Protein AF-A0A356U7V3-F1 (afdb_monomer_lite)

Foldseek 3Di:
DDDPDDPDDPDPDPVVVVVVVVVVVVVVVLVVLLVLLLCLLQPCLPPPDNDDPPCLVVSLVSLVVSLVVLVVVCVVVVHPDQDDDPVLVVLVVQLVVLVVCCVPPPDNVVSVSVSSSSVSVSSSVRSQVSSDDDPVSVVVSVVSNVVSVVVSVVVVVCVVVVVHD

Structure (mmCIF, N/CA/C/O backbone):
data_AF-A0A356U7V3-F1
#
_entry.id   AF-A0A356U7V3-F1
#
loop_
_atom_site.group_PDB
_atom_site.id
_atom_site.type_symbol
_atom_site.label_atom_id
_atom_site.label_alt_id
_atom_site.label_comp_id
_atom_site.label_asym_id
_atom_site.label_entity_id
_atom_site.label_seq_id
_atom_site.pdbx_PDB_ins_code
_atom_site.Cartn_x
_atom_site.Cartn_y
_atom_site.Cartn_z
_atom_site.occupancy
_atom_site.B_iso_or_equiv
_atom_site.auth_seq_id
_atom_site.auth_comp_id
_atom_site.auth_asym_id
_atom_site.auth_atom_id
_atom_site.pdbx_PDB_model_num
ATOM 1 N N . MET A 1 1 ? -30.725 -7.216 67.796 1.00 40.28 1 MET A N 1
ATOM 2 C CA . MET A 1 1 ? -29.852 -8.249 67.195 1.00 40.28 1 MET A CA 1
ATOM 3 C C . MET A 1 1 ? -29.528 -7.882 65.747 1.00 40.28 1 MET A C 1
ATOM 5 O O . MET A 1 1 ? -30.436 -7.739 64.947 1.00 40.28 1 MET A O 1
ATOM 9 N N . ALA A 1 2 ? -28.232 -7.662 65.493 1.00 42.78 2 ALA A N 1
ATOM 10 C CA . ALA A 1 2 ? -27.456 -7.691 64.242 1.00 42.78 2 ALA A CA 1
ATOM 11 C C . ALA A 1 2 ? -28.032 -7.152 62.906 1.00 42.78 2 ALA A C 1
ATOM 13 O O . ALA A 1 2 ? -28.782 -7.812 62.193 1.00 42.78 2 ALA A O 1
ATOM 14 N N . GLN A 1 3 ? -27.489 -6.000 62.488 1.00 44.88 3 GLN A N 1
ATOM 15 C CA . GLN A 1 3 ? -27.487 -5.490 61.115 1.00 44.88 3 GLN A CA 1
ATOM 16 C C . GLN A 1 3 ? -26.617 -6.382 60.206 1.00 44.88 3 GLN A C 1
ATOM 18 O O . GLN A 1 3 ? -25.402 -6.478 60.386 1.00 44.88 3 GLN A O 1
ATOM 23 N N . LYS A 1 4 ? -27.214 -7.003 59.185 1.00 43.94 4 LYS A N 1
ATOM 24 C CA . LYS A 1 4 ? -26.500 -7.767 58.149 1.00 43.94 4 LYS A CA 1
ATOM 25 C C . LYS A 1 4 ? -25.929 -6.800 57.100 1.00 43.94 4 LYS A C 1
ATOM 27 O O . LYS A 1 4 ? -26.595 -6.462 56.123 1.00 43.94 4 LYS A O 1
ATOM 32 N N . LYS A 1 5 ? -24.699 -6.315 57.316 1.00 45.28 5 LYS A N 1
ATOM 33 C CA . LYS A 1 5 ? -23.959 -5.491 56.341 1.00 45.28 5 LYS A CA 1
ATOM 34 C C . LYS A 1 5 ? -23.703 -6.290 55.056 1.00 45.28 5 LYS A C 1
ATOM 36 O O . LYS A 1 5 ? -23.058 -7.335 55.071 1.00 45.28 5 LYS A O 1
ATOM 41 N N . LYS A 1 6 ? -24.217 -5.771 53.938 1.00 42.03 6 LYS A N 1
ATOM 42 C CA . LYS A 1 6 ? -23.947 -6.231 52.571 1.00 42.03 6 LYS A CA 1
ATOM 43 C C . LYS A 1 6 ? -22.457 -6.045 52.257 1.00 42.03 6 LYS A C 1
ATOM 45 O O . LYS A 1 6 ? -21.994 -4.918 52.102 1.00 42.03 6 LYS A O 1
ATOM 50 N N . ASN A 1 7 ? -21.721 -7.146 52.132 1.00 40.94 7 ASN A N 1
ATOM 51 C CA . ASN A 1 7 ? -20.367 -7.160 51.582 1.00 40.94 7 ASN A CA 1
ATOM 52 C C . ASN A 1 7 ? -20.430 -6.944 50.063 1.00 40.94 7 ASN A C 1
ATOM 54 O O . ASN A 1 7 ? -20.501 -7.893 49.284 1.00 40.94 7 ASN A O 1
ATOM 58 N N . VAL A 1 8 ? -20.427 -5.680 49.640 1.00 46.72 8 VAL A N 1
ATOM 59 C CA . VAL A 1 8 ? -20.248 -5.299 48.236 1.00 46.72 8 VAL A CA 1
ATOM 60 C C . VAL A 1 8 ? -18.752 -5.349 47.908 1.00 46.72 8 VAL A C 1
ATOM 62 O O . VAL A 1 8 ? -17.952 -4.582 48.434 1.00 46.72 8 VAL A O 1
ATOM 65 N N . HIS A 1 9 ? -18.397 -6.318 47.063 1.00 45.66 9 HIS A N 1
ATOM 66 C CA . HIS A 1 9 ? -17.194 -6.436 46.232 1.00 45.66 9 HIS A CA 1
ATOM 67 C C . HIS A 1 9 ? -16.147 -5.297 46.293 1.00 45.66 9 HIS A C 1
ATOM 69 O O . HIS A 1 9 ? -16.256 -4.292 45.593 1.00 45.66 9 HIS A O 1
ATOM 75 N N . LYS A 1 10 ? -15.027 -5.548 46.989 1.00 47.44 10 LYS A N 1
ATOM 76 C CA . LYS A 1 10 ? -13.731 -4.850 46.837 1.00 47.44 10 LYS A CA 1
ATOM 77 C C . LYS A 1 10 ? -12.734 -5.676 45.993 1.00 47.44 10 LYS A C 1
ATOM 79 O O . LYS A 1 10 ? -11.635 -5.989 46.432 1.00 47.44 10 LYS A O 1
ATOM 84 N N . LYS A 1 11 ? -13.102 -6.052 44.766 1.00 51.16 11 LYS A N 1
ATOM 85 C CA . LYS A 1 11 ? -12.167 -6.604 43.758 1.00 51.16 11 LYS A CA 1
ATOM 86 C C . LYS A 1 11 ? -12.375 -5.857 42.440 1.00 51.16 11 LYS A C 1
ATOM 88 O O . LYS A 1 11 ? -13.182 -6.296 41.633 1.00 51.16 11 LYS A O 1
ATOM 93 N N . LYS A 1 12 ? -11.743 -4.690 42.246 1.00 53.09 12 LYS A N 1
ATOM 94 C CA . LYS A 1 12 ? -11.890 -3.909 40.996 1.00 53.09 12 LYS A CA 1
ATOM 95 C C . LYS A 1 12 ? -10.783 -2.907 40.575 1.00 53.09 12 LYS A C 1
ATOM 97 O O . LYS A 1 12 ? -11.043 -2.198 39.612 1.00 53.09 12 LYS A O 1
ATOM 102 N N . PRO A 1 13 ? -9.571 -2.817 41.172 1.00 55.84 13 PRO A N 1
ATOM 103 C CA . PRO A 1 13 ? -8.525 -1.959 40.594 1.00 55.84 13 PRO A CA 1
ATOM 104 C C . PRO A 1 13 ? -7.690 -2.663 39.505 1.00 55.84 13 PRO A C 1
ATOM 106 O O . PRO A 1 13 ? -7.498 -2.098 38.437 1.00 55.84 13 PRO A O 1
ATOM 109 N N . ALA A 1 14 ? -7.252 -3.912 39.711 1.00 56.56 14 ALA A N 1
ATOM 110 C CA . ALA A 1 14 ? -6.339 -4.594 38.777 1.00 56.56 14 ALA A CA 1
ATOM 111 C C . ALA A 1 14 ? -6.978 -4.933 37.413 1.00 56.56 14 ALA A C 1
ATOM 113 O O . ALA A 1 14 ? -6.367 -4.700 36.376 1.00 56.56 14 ALA A O 1
ATOM 114 N N . VAL A 1 15 ? -8.234 -5.398 37.407 1.00 60.22 15 VAL A N 1
ATOM 115 C CA . VAL A 1 15 ? -8.972 -5.730 36.169 1.00 60.22 15 VAL A CA 1
ATOM 116 C C . VAL A 1 15 ? -9.224 -4.479 35.322 1.00 60.22 15 VAL A C 1
ATOM 118 O O . VAL A 1 15 ? -9.028 -4.503 34.113 1.00 60.22 15 VAL A O 1
ATOM 121 N N . ALA A 1 16 ? -9.573 -3.358 35.962 1.00 61.22 16 ALA A N 1
ATOM 122 C CA . ALA A 1 16 ? -9.772 -2.093 35.266 1.00 61.22 16 ALA A CA 1
ATOM 123 C C . ALA A 1 16 ? -8.462 -1.586 34.639 1.00 61.22 16 ALA A C 1
ATOM 125 O O . ALA A 1 16 ? -8.459 -1.191 33.483 1.00 61.22 16 ALA A O 1
ATOM 126 N N . ILE A 1 17 ? -7.333 -1.652 35.355 1.00 64.38 17 ILE A N 1
ATOM 127 C CA . ILE A 1 17 ? -6.026 -1.204 34.840 1.00 64.38 17 ILE A CA 1
ATOM 128 C C . ILE A 1 17 ? -5.571 -2.054 33.641 1.00 64.38 17 ILE A C 1
ATOM 130 O O . ILE A 1 17 ? -5.059 -1.506 32.661 1.00 64.38 17 ILE A O 1
ATOM 134 N N . GLU A 1 18 ? -5.780 -3.373 33.678 1.00 63.81 18 GLU A N 1
ATOM 135 C CA . GLU A 1 18 ? -5.442 -4.258 32.558 1.00 63.81 18 GLU A CA 1
ATOM 136 C C . GLU A 1 18 ? -6.326 -4.021 31.329 1.00 63.81 18 GLU A C 1
ATOM 138 O O . GLU A 1 18 ? -5.816 -3.992 30.205 1.00 63.81 18 GLU A O 1
ATOM 143 N N . GLU A 1 19 ? -7.623 -3.772 31.517 1.00 63.66 19 GLU A N 1
ATOM 144 C CA . GLU A 1 19 ? -8.540 -3.421 30.429 1.00 63.66 19 GLU A CA 1
ATOM 145 C C . GLU A 1 19 ? -8.179 -2.070 29.793 1.00 63.66 19 GLU A C 1
ATOM 147 O O . GLU A 1 19 ? -8.106 -1.966 28.563 1.00 63.66 19 GLU A O 1
ATOM 152 N N . THR A 1 20 ? -7.848 -1.048 30.591 1.00 66.62 20 THR A N 1
ATOM 153 C CA . THR A 1 20 ? -7.412 0.264 30.075 1.00 66.62 20 THR A CA 1
ATOM 154 C C . THR A 1 20 ? -6.056 0.179 29.368 1.00 66.62 20 THR A C 1
ATOM 156 O O . THR A 1 20 ? -5.842 0.811 28.333 1.00 66.62 20 THR A O 1
ATOM 159 N N . LYS A 1 21 ? -5.117 -0.633 29.873 1.00 65.62 21 LYS A N 1
ATOM 160 C CA . LY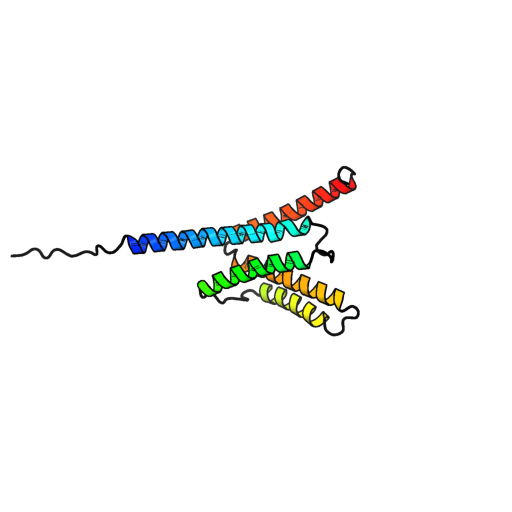S A 1 21 ? -3.817 -0.852 29.218 1.00 65.62 21 LYS A CA 1
ATOM 161 C C . LYS A 1 21 ? -3.985 -1.596 27.890 1.00 65.62 21 LYS A C 1
ATOM 163 O O . LYS A 1 21 ? -3.426 -1.181 26.877 1.00 65.62 21 LYS A O 1
ATOM 168 N N . LYS A 1 22 ? -4.799 -2.656 27.864 1.00 65.50 22 LYS A N 1
ATOM 169 C CA . LYS A 1 22 ? -5.077 -3.463 26.664 1.00 65.50 22 LYS A CA 1
ATOM 170 C C . LYS A 1 22 ? -5.806 -2.654 25.589 1.00 65.50 22 LYS A C 1
ATOM 172 O O . LYS A 1 22 ? -5.475 -2.765 24.411 1.00 65.50 22 LYS A O 1
ATOM 177 N N . THR A 1 23 ? -6.757 -1.806 25.978 1.00 72.81 23 THR A N 1
ATOM 178 C CA . THR A 1 23 ? -7.464 -0.908 25.049 1.00 72.81 23 THR A CA 1
ATOM 179 C C . THR A 1 23 ? -6.553 0.178 24.482 1.00 72.81 23 THR A C 1
ATOM 181 O O . THR A 1 23 ? -6.605 0.423 23.278 1.00 72.81 23 THR A O 1
ATOM 184 N N . ASN A 1 24 ? -5.669 0.773 25.289 1.00 71.88 24 ASN A N 1
ATOM 185 C CA . ASN A 1 24 ? -4.684 1.735 24.790 1.00 71.88 24 ASN A CA 1
ATOM 186 C C . ASN A 1 24 ? -3.689 1.096 23.816 1.00 71.88 24 ASN A C 1
ATOM 188 O O . ASN A 1 24 ? -3.504 1.623 22.725 1.00 71.88 24 ASN A O 1
ATOM 192 N N . ILE A 1 25 ? -3.106 -0.062 24.149 1.00 70.19 25 ILE A N 1
ATOM 193 C CA . ILE A 1 25 ? -2.180 -0.773 23.246 1.00 70.19 25 ILE A CA 1
ATOM 194 C C . ILE A 1 25 ? -2.855 -1.068 21.904 1.00 70.19 25 ILE A C 1
ATOM 196 O O . ILE A 1 25 ? -2.263 -0.845 20.853 1.00 70.19 25 ILE A O 1
ATOM 200 N N . ASN A 1 26 ? -4.111 -1.518 21.930 1.00 77.56 26 ASN A N 1
ATOM 201 C CA . ASN A 1 26 ? -4.874 -1.778 20.715 1.00 77.56 26 ASN A CA 1
ATOM 202 C C . ASN A 1 26 ? -5.065 -0.510 19.866 1.00 77.56 26 ASN A C 1
ATOM 204 O O . ASN A 1 26 ? -4.945 -0.595 18.651 1.00 77.56 26 ASN A O 1
ATOM 208 N N . LYS A 1 27 ? -5.322 0.652 20.483 1.00 81.06 27 LYS A N 1
ATOM 209 C CA . LYS A 1 27 ? -5.452 1.933 19.765 1.00 81.06 27 LYS A CA 1
ATOM 210 C C . LYS A 1 27 ? -4.134 2.378 19.130 1.00 81.06 27 LYS A C 1
ATOM 212 O O . LYS A 1 27 ? -4.126 2.730 17.955 1.00 81.06 27 LYS A O 1
ATOM 217 N N . TRP A 1 28 ? -3.032 2.331 19.880 1.00 79.75 28 TRP A N 1
ATOM 218 C CA . TRP A 1 28 ? -1.704 2.692 19.370 1.00 79.75 28 TRP A CA 1
ATOM 219 C C . TRP A 1 28 ? -1.258 1.770 18.235 1.00 79.75 28 TRP A C 1
ATOM 221 O O . TRP A 1 28 ? -0.698 2.242 17.251 1.00 79.75 28 TRP A O 1
ATOM 231 N N . LEU A 1 29 ? -1.563 0.474 18.334 1.00 81.50 29 LEU A N 1
ATOM 232 C CA . LEU A 1 29 ? -1.278 -0.501 17.287 1.00 81.50 29 LEU A CA 1
ATOM 233 C C . LEU A 1 29 ? -2.068 -0.212 16.005 1.00 81.50 29 LEU A C 1
ATOM 235 O O . LEU A 1 29 ? -1.487 -0.183 14.925 1.00 81.50 29 LEU A O 1
ATOM 239 N N . THR A 1 30 ? -3.372 0.055 16.124 1.00 81.44 30 THR A N 1
ATOM 240 C CA . THR A 1 30 ? -4.215 0.426 14.978 1.00 81.44 30 THR A CA 1
ATOM 241 C C . THR A 1 30 ? -3.742 1.730 14.332 1.00 81.44 30 THR A C 1
ATOM 243 O O . THR A 1 30 ? -3.679 1.813 13.109 1.00 81.44 30 THR A O 1
ATOM 246 N N . LEU A 1 31 ? -3.343 2.726 15.131 1.00 85.25 31 LEU A N 1
ATOM 247 C CA . LEU A 1 31 ? -2.782 3.976 14.615 1.00 85.25 31 LEU A CA 1
ATOM 248 C C . LEU A 1 31 ? -1.445 3.751 13.893 1.00 85.25 31 LEU A C 1
ATOM 250 O O . LEU A 1 31 ? -1.247 4.280 12.803 1.00 85.25 31 LEU A O 1
ATOM 254 N N . ALA A 1 32 ? -0.546 2.947 14.464 1.00 86.69 32 ALA A N 1
ATOM 255 C CA . ALA A 1 32 ? 0.737 2.622 13.845 1.00 86.69 32 ALA A CA 1
ATOM 256 C C . ALA A 1 32 ? 0.555 1.892 12.504 1.00 86.69 32 ALA A C 1
ATOM 258 O O . ALA A 1 32 ? 1.211 2.240 11.527 1.00 86.69 32 ALA A O 1
ATOM 259 N N . LEU A 1 33 ? -0.376 0.934 12.437 1.00 87.62 33 LEU A N 1
ATOM 260 C CA . LEU A 1 33 ? -0.748 0.239 11.201 1.00 87.62 33 LEU A CA 1
ATOM 261 C C . LEU A 1 33 ? -1.326 1.191 10.151 1.00 87.62 33 LEU A C 1
ATOM 263 O O . LEU A 1 33 ? -0.971 1.098 8.979 1.00 87.62 33 LEU A O 1
ATOM 267 N N . PHE A 1 34 ? -2.179 2.129 10.568 1.00 88.88 34 PHE A N 1
ATOM 268 C CA . PHE A 1 34 ? -2.735 3.143 9.677 1.00 88.88 34 PHE A CA 1
ATOM 269 C C . PHE A 1 34 ? -1.645 4.051 9.096 1.00 88.88 34 PHE A C 1
ATOM 271 O O . PHE A 1 34 ? -1.620 4.285 7.891 1.00 88.88 34 PHE A O 1
ATOM 278 N N . ILE A 1 35 ? -0.713 4.525 9.929 1.00 89.25 35 ILE A N 1
ATOM 279 C CA . ILE A 1 35 ? 0.416 5.351 9.477 1.00 89.25 35 ILE A CA 1
ATOM 280 C C . ILE A 1 35 ? 1.323 4.552 8.538 1.00 89.25 35 ILE A C 1
ATOM 282 O O . ILE A 1 35 ? 1.694 5.057 7.483 1.00 89.25 35 ILE A O 1
ATOM 286 N N . ALA A 1 36 ? 1.646 3.301 8.879 1.00 88.44 36 ALA A N 1
ATOM 287 C CA . ALA A 1 36 ? 2.451 2.432 8.024 1.00 88.44 36 ALA A CA 1
ATOM 288 C C . ALA A 1 36 ? 1.804 2.245 6.644 1.00 88.44 36 ALA A C 1
ATOM 290 O O . ALA A 1 36 ? 2.485 2.334 5.626 1.00 88.44 36 ALA A O 1
ATOM 291 N N . LEU A 1 37 ? 0.483 2.058 6.603 1.00 87.94 37 LEU A N 1
ATOM 292 C CA . LEU A 1 37 ? -0.275 1.935 5.363 1.00 87.94 37 LEU A CA 1
ATOM 293 C C . LEU A 1 37 ? -0.321 3.247 4.572 1.00 87.94 37 LEU A C 1
ATOM 295 O O . LEU A 1 37 ? -0.146 3.231 3.358 1.00 87.94 37 LEU A O 1
ATOM 299 N N . ALA A 1 38 ? -0.496 4.385 5.248 1.00 88.31 38 ALA A N 1
ATOM 300 C CA . ALA A 1 38 ? -0.446 5.699 4.616 1.00 88.31 38 ALA A CA 1
ATOM 301 C C . ALA A 1 38 ? 0.926 5.958 3.976 1.00 88.31 38 ALA A C 1
ATOM 303 O O . ALA A 1 38 ? 0.988 6.392 2.831 1.00 88.31 38 ALA A O 1
ATOM 304 N N . VAL A 1 39 ? 2.021 5.620 4.664 1.00 87.56 39 VAL A N 1
ATOM 305 C CA . VAL A 1 39 ? 3.381 5.692 4.106 1.00 87.56 39 VAL A CA 1
ATOM 306 C C . VAL A 1 39 ? 3.533 4.740 2.921 1.00 87.56 39 VAL A C 1
ATOM 308 O O . VAL A 1 39 ? 4.066 5.141 1.889 1.00 87.56 39 VAL A O 1
ATOM 311 N N . LEU A 1 40 ? 3.023 3.510 3.030 1.00 85.44 40 LEU A N 1
ATOM 312 C CA . LEU A 1 40 ? 3.094 2.510 1.964 1.00 85.44 40 LEU A CA 1
ATOM 313 C C . LEU A 1 40 ? 2.309 2.915 0.710 1.00 85.44 40 LEU A C 1
ATOM 315 O O . LEU A 1 40 ? 2.673 2.497 -0.377 1.00 85.44 40 LEU A O 1
ATOM 319 N N . ILE A 1 41 ? 1.259 3.727 0.843 1.00 86.81 41 ILE A N 1
ATOM 320 C CA . ILE A 1 41 ? 0.490 4.274 -0.286 1.00 86.81 41 ILE A CA 1
ATOM 321 C C . ILE A 1 41 ? 1.134 5.558 -0.819 1.00 86.81 41 ILE A C 1
ATOM 323 O O . ILE A 1 41 ? 1.166 5.784 -2.026 1.00 86.81 41 ILE A O 1
ATOM 327 N N . PHE A 1 42 ? 1.661 6.398 0.072 1.00 87.12 42 PHE A N 1
ATOM 328 C CA . PHE A 1 42 ? 2.207 7.702 -0.284 1.00 87.12 42 PHE A CA 1
ATOM 329 C C . PHE A 1 42 ? 3.573 7.615 -0.957 1.00 87.12 42 PHE A C 1
ATOM 331 O O . PHE A 1 42 ? 3.830 8.375 -1.882 1.00 87.12 42 PHE A O 1
ATOM 338 N N . TYR A 1 43 ? 4.446 6.722 -0.485 1.00 81.44 43 TYR A N 1
ATOM 339 C CA . TYR A 1 43 ? 5.842 6.623 -0.907 1.00 81.44 43 TYR A CA 1
ATOM 340 C C . TYR A 1 43 ? 6.042 6.076 -2.335 1.00 81.44 43 TYR A C 1
ATOM 342 O O . TYR A 1 43 ? 6.804 6.702 -3.074 1.00 81.44 43 TYR A O 1
ATOM 350 N N . PRO A 1 44 ? 5.377 4.984 -2.780 1.00 79.62 44 PRO A N 1
ATOM 351 C CA . PRO A 1 44 ? 5.678 4.346 -4.068 1.00 79.62 44 PRO A CA 1
ATOM 352 C C . PRO A 1 44 ? 5.628 5.273 -5.292 1.00 79.62 44 PRO A C 1
ATOM 354 O O . PRO A 1 44 ? 6.498 5.139 -6.155 1.00 79.62 44 PRO A O 1
ATOM 357 N N . PRO A 1 45 ? 4.689 6.235 -5.393 1.00 81.50 45 PRO A N 1
ATOM 358 C CA . PRO A 1 45 ? 4.646 7.156 -6.527 1.00 81.50 45 PRO A CA 1
ATOM 359 C C . PRO A 1 45 ? 5.902 8.034 -6.698 1.00 81.50 45 PRO A C 1
ATOM 361 O O . PRO A 1 45 ? 6.233 8.397 -7.826 1.00 81.50 45 PRO A O 1
ATOM 364 N N . TYR A 1 46 ? 6.644 8.338 -5.625 1.00 77.12 46 TYR A N 1
ATOM 365 C CA . TYR A 1 46 ? 7.794 9.257 -5.668 1.00 77.12 46 TYR A CA 1
ATOM 366 C C . TYR A 1 46 ? 9.110 8.610 -6.110 1.00 77.12 46 TYR A C 1
ATOM 368 O O . TYR A 1 46 ? 10.014 9.294 -6.583 1.00 77.12 46 TYR A O 1
ATOM 376 N N . VAL A 1 47 ? 9.254 7.294 -5.980 1.00 70.38 47 VAL A N 1
ATOM 377 C CA . VAL A 1 47 ? 10.565 6.623 -6.077 1.00 70.38 47 VAL A CA 1
ATOM 378 C C . VAL A 1 47 ? 10.878 6.141 -7.496 1.00 70.38 47 VAL A C 1
ATOM 380 O O . VAL A 1 47 ? 11.609 5.175 -7.694 1.00 70.38 47 VAL A O 1
ATOM 383 N N . ARG A 1 48 ? 10.361 6.866 -8.493 1.00 61.84 48 ARG A N 1
ATOM 384 C CA . ARG A 1 48 ? 10.364 6.535 -9.927 1.00 61.84 48 ARG A CA 1
ATOM 385 C C . ARG A 1 48 ? 9.351 5.444 -10.285 1.00 61.84 48 ARG A C 1
ATOM 387 O O . ARG A 1 48 ? 9.638 4.252 -10.315 1.00 61.84 48 ARG A O 1
ATOM 394 N N . GLY A 1 49 ? 8.161 5.922 -10.647 1.00 54.78 49 GLY A N 1
ATOM 395 C CA . GLY A 1 49 ? 7.373 5.370 -11.746 1.00 54.78 49 GLY A CA 1
ATOM 396 C C . GLY A 1 49 ? 6.838 3.965 -11.547 1.00 54.78 49 GLY A C 1
ATOM 397 O O . GLY A 1 49 ? 6.881 3.190 -12.490 1.00 54.78 49 GLY A O 1
ATOM 398 N N . LEU A 1 50 ? 6.333 3.652 -10.355 1.00 48.81 50 LEU A N 1
ATOM 399 C CA . LEU A 1 50 ? 5.485 2.502 -10.047 1.00 48.81 50 LEU A CA 1
ATOM 400 C C . LEU A 1 50 ? 6.121 1.109 -10.288 1.00 48.81 50 LEU A C 1
ATOM 402 O O . LEU A 1 50 ? 5.732 0.207 -9.565 1.00 48.81 50 LEU A O 1
ATOM 406 N N . PHE A 1 51 ? 7.105 0.899 -11.184 1.00 51.22 51 PHE A N 1
ATOM 407 C CA . PHE A 1 51 ? 7.496 -0.420 -11.706 1.00 51.22 51 PHE A CA 1
ATOM 408 C C . PHE A 1 51 ? 8.837 -0.515 -12.462 1.00 51.22 51 PHE A C 1
ATOM 410 O O . PHE A 1 51 ? 8.939 -1.242 -13.453 1.00 51.22 51 PHE A O 1
ATOM 417 N N . PHE A 1 52 ? 9.888 0.170 -12.023 1.00 51.69 52 PHE A N 1
ATOM 418 C CA . PHE A 1 52 ? 11.225 -0.162 -12.523 1.00 51.69 52 PHE A CA 1
ATOM 419 C C . PHE A 1 52 ? 11.823 -1.329 -11.721 1.00 51.69 52 PHE A C 1
ATOM 421 O O . PHE A 1 52 ? 11.742 -1.365 -10.491 1.00 51.69 52 PHE A O 1
ATOM 428 N N . ASN A 1 53 ? 12.384 -2.303 -12.449 1.00 57.44 53 ASN A N 1
ATOM 429 C CA . ASN A 1 53 ? 12.772 -3.641 -11.974 1.00 57.44 53 ASN A CA 1
ATOM 430 C C . ASN A 1 53 ? 13.682 -3.661 -10.738 1.00 57.44 53 ASN A C 1
ATOM 432 O O . ASN A 1 53 ? 13.655 -4.620 -9.971 1.00 57.44 53 ASN A O 1
ATOM 436 N N . GLU A 1 54 ? 14.472 -2.613 -10.534 1.00 58.62 54 GLU A N 1
ATOM 437 C CA . GLU A 1 54 ? 15.576 -2.633 -9.577 1.00 58.62 54 GLU A CA 1
ATOM 438 C C . GLU A 1 54 ? 15.112 -2.595 -8.110 1.00 58.62 54 GLU A C 1
ATOM 440 O O . GLU A 1 54 ? 15.754 -3.188 -7.251 1.00 58.62 54 GLU A O 1
ATOM 445 N N . ASN A 1 55 ? 13.946 -1.996 -7.819 1.00 64.81 55 ASN A N 1
ATOM 446 C CA . ASN A 1 55 ? 13.472 -1.802 -6.438 1.00 64.81 55 ASN A CA 1
ATOM 447 C C . ASN A 1 55 ? 12.174 -2.543 -6.086 1.00 64.81 55 ASN A C 1
ATOM 449 O O . ASN A 1 55 ? 11.715 -2.455 -4.946 1.00 64.81 55 ASN A O 1
ATOM 453 N N . ILE A 1 56 ? 11.580 -3.295 -7.023 1.00 69.19 56 ILE A N 1
ATOM 454 C CA . ILE A 1 56 ? 10.310 -4.016 -6.814 1.00 69.19 56 ILE A CA 1
ATOM 455 C C . ILE A 1 56 ? 10.360 -4.882 -5.548 1.00 69.19 56 ILE A C 1
ATOM 457 O O . ILE A 1 56 ? 9.440 -4.830 -4.731 1.00 69.19 56 ILE A O 1
ATOM 461 N N . PHE A 1 57 ? 11.446 -5.625 -5.336 1.00 75.44 57 PHE A N 1
ATOM 462 C CA . PHE A 1 57 ? 11.564 -6.547 -4.207 1.00 75.44 57 PHE A CA 1
ATOM 463 C C . PHE A 1 57 ? 11.509 -5.850 -2.845 1.00 75.44 57 PHE A C 1
ATOM 465 O O . PHE A 1 57 ? 10.885 -6.376 -1.926 1.00 75.44 57 PHE A O 1
ATOM 472 N N . ILE A 1 58 ? 12.078 -4.648 -2.716 1.00 78.31 58 ILE A N 1
ATOM 473 C CA . ILE A 1 58 ? 12.068 -3.894 -1.455 1.00 78.31 58 ILE A CA 1
ATOM 474 C C . ILE A 1 58 ? 10.628 -3.530 -1.071 1.00 78.31 58 ILE A C 1
ATOM 476 O O . ILE A 1 58 ? 10.219 -3.763 0.067 1.00 78.31 58 ILE A O 1
ATOM 480 N N . TYR A 1 59 ? 9.822 -3.052 -2.025 1.00 77.81 59 TYR A N 1
ATOM 481 C CA . TYR A 1 59 ? 8.403 -2.759 -1.779 1.00 77.81 59 TYR A CA 1
ATOM 482 C C . TYR A 1 59 ? 7.620 -3.997 -1.371 1.00 77.81 59 TYR A C 1
ATOM 484 O O . TYR A 1 59 ? 6.783 -3.930 -0.470 1.00 77.81 59 TYR A O 1
ATOM 492 N N . HIS A 1 60 ? 7.903 -5.133 -2.007 1.00 83.12 60 HIS A N 1
ATOM 493 C CA . HIS A 1 60 ? 7.234 -6.389 -1.693 1.00 83.12 60 HIS A CA 1
ATOM 494 C C . HIS A 1 60 ? 7.593 -6.869 -0.292 1.00 83.12 60 HIS A C 1
ATOM 496 O O . HIS A 1 60 ? 6.694 -7.252 0.448 1.00 83.12 60 HIS A O 1
ATOM 502 N N . ILE A 1 61 ? 8.866 -6.779 0.104 1.00 85.56 61 ILE A N 1
ATOM 503 C CA . ILE A 1 61 ? 9.316 -7.127 1.456 1.00 85.56 61 ILE A CA 1
ATOM 504 C C . ILE A 1 61 ? 8.641 -6.221 2.491 1.00 85.56 61 ILE A C 1
ATOM 506 O O . ILE A 1 61 ? 8.057 -6.727 3.445 1.00 85.56 61 ILE A O 1
ATOM 510 N N . LEU A 1 62 ? 8.653 -4.898 2.293 1.00 85.06 62 LEU A N 1
ATOM 511 C CA . LEU A 1 62 ? 8.011 -3.958 3.220 1.00 85.06 62 LEU A CA 1
ATOM 512 C C . LEU A 1 62 ? 6.501 -4.204 3.331 1.00 85.06 62 LEU A C 1
ATOM 514 O O . LEU A 1 62 ? 5.966 -4.281 4.437 1.00 85.06 62 LEU A O 1
ATOM 518 N N . THR A 1 63 ? 5.824 -4.395 2.198 1.00 86.00 63 THR A N 1
ATOM 519 C CA . THR A 1 63 ? 4.388 -4.713 2.163 1.00 86.00 63 THR A CA 1
ATOM 520 C C . THR A 1 63 ? 4.105 -6.027 2.882 1.00 86.00 63 THR A C 1
ATOM 522 O O . THR A 1 63 ? 3.201 -6.089 3.710 1.00 86.00 63 THR A O 1
ATOM 525 N N . ALA A 1 64 ? 4.898 -7.068 2.614 1.00 87.75 64 ALA A N 1
ATOM 526 C CA . ALA A 1 64 ? 4.752 -8.375 3.239 1.00 87.75 64 ALA A CA 1
ATOM 527 C C . ALA A 1 64 ? 4.966 -8.309 4.756 1.00 87.75 64 ALA A C 1
ATOM 529 O O . ALA A 1 64 ? 4.217 -8.940 5.497 1.00 87.75 64 ALA A O 1
ATOM 530 N N . LEU A 1 65 ? 5.926 -7.515 5.240 1.00 89.31 65 LEU A N 1
ATOM 531 C CA . LEU A 1 65 ? 6.151 -7.318 6.674 1.00 89.31 65 LEU A CA 1
ATOM 532 C C . LEU A 1 65 ? 4.932 -6.690 7.361 1.00 89.31 65 LEU A C 1
ATOM 534 O O . LEU A 1 6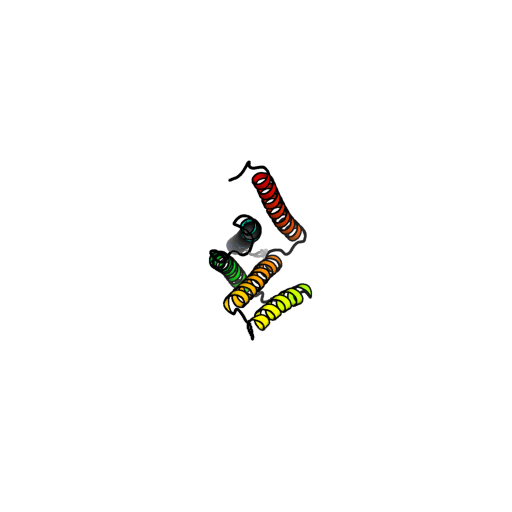5 ? 4.468 -7.211 8.378 1.00 89.31 65 LEU A O 1
ATOM 538 N N . VAL A 1 66 ? 4.377 -5.613 6.793 1.00 87.56 66 VAL A N 1
ATOM 539 C CA . VAL A 1 66 ? 3.162 -4.973 7.329 1.00 87.56 66 VAL A CA 1
ATOM 540 C C . VAL A 1 66 ? 1.976 -5.941 7.266 1.00 87.56 66 VAL A C 1
ATOM 542 O O . VAL A 1 66 ? 1.231 -6.075 8.237 1.00 87.56 66 VAL A O 1
ATOM 545 N N . PHE A 1 67 ? 1.845 -6.681 6.164 1.00 88.44 67 PHE A N 1
ATOM 546 C CA . PHE A 1 67 ? 0.790 -7.670 5.964 1.00 88.44 67 PHE A CA 1
ATOM 547 C C . PHE A 1 67 ? 0.847 -8.802 7.000 1.00 88.44 67 PHE A C 1
ATOM 549 O O . PHE A 1 67 ? -0.169 -9.121 7.619 1.00 88.44 67 PHE A O 1
ATOM 556 N N . ILE A 1 68 ? 2.031 -9.375 7.245 1.00 88.62 68 ILE A N 1
ATOM 557 C CA . ILE A 1 68 ? 2.246 -10.401 8.275 1.00 88.62 68 ILE A CA 1
ATOM 558 C C . ILE A 1 68 ? 1.882 -9.845 9.650 1.00 88.62 68 ILE A C 1
ATOM 560 O O . ILE A 1 68 ? 1.196 -10.513 10.422 1.00 88.62 68 ILE A O 1
ATOM 564 N N . PHE A 1 69 ? 2.293 -8.615 9.958 1.00 86.75 69 PHE A N 1
ATOM 565 C CA . PHE A 1 69 ? 2.011 -8.004 11.252 1.00 86.75 69 PHE A CA 1
ATOM 566 C C . PHE A 1 69 ? 0.503 -7.807 11.490 1.00 86.75 69 PHE A C 1
ATOM 568 O O . PHE A 1 69 ? 0.003 -8.119 12.575 1.00 86.75 69 PHE A O 1
ATOM 575 N N . ILE A 1 70 ? -0.242 -7.391 10.460 1.00 85.06 70 ILE A N 1
ATOM 576 C CA . ILE A 1 70 ? -1.712 -7.317 10.494 1.00 85.06 70 ILE A CA 1
ATOM 577 C C . ILE A 1 70 ? -2.316 -8.705 10.716 1.00 85.06 70 ILE A C 1
ATOM 579 O O . ILE A 1 70 ? -3.194 -8.866 11.563 1.00 85.06 70 ILE A O 1
ATOM 583 N N . TRP A 1 71 ? -1.830 -9.731 10.015 1.00 84.81 71 TRP A N 1
ATOM 584 C CA . TRP A 1 71 ? -2.303 -11.104 10.201 1.00 84.81 71 TRP A CA 1
ATOM 585 C C . TRP A 1 71 ? -2.067 -11.632 11.614 1.00 84.81 71 TRP A C 1
ATOM 587 O O . TRP A 1 71 ? -2.977 -12.215 12.205 1.00 84.81 71 TRP A O 1
ATOM 597 N N . VAL A 1 72 ? -0.885 -11.392 12.183 1.00 85.12 72 VAL A N 1
ATOM 598 C CA . VAL A 1 72 ? -0.559 -11.766 13.567 1.00 85.12 72 VAL A CA 1
ATOM 599 C C . VAL A 1 72 ? -1.519 -11.089 14.545 1.00 85.12 72 VAL A C 1
ATOM 601 O O . VAL A 1 72 ? -2.051 -11.745 15.446 1.00 85.12 72 VAL A O 1
ATOM 604 N N . GLU A 1 73 ? -1.802 -9.796 14.359 1.00 82.25 73 GLU A N 1
ATOM 605 C CA . GLU A 1 73 ? -2.789 -9.091 15.178 1.00 82.25 73 GLU A CA 1
ATOM 606 C C . GLU A 1 73 ? -4.185 -9.718 15.046 1.00 82.25 73 GLU A C 1
ATOM 608 O O . GLU A 1 73 ? -4.889 -9.925 16.041 1.00 82.25 73 GLU A O 1
ATOM 613 N N . LYS A 1 74 ? -4.578 -10.054 13.821 1.00 81.44 74 LYS A N 1
ATOM 614 C CA . LYS A 1 74 ? -5.896 -10.590 13.507 1.00 81.44 74 LYS A CA 1
ATOM 615 C C . LYS A 1 74 ? -6.127 -11.972 14.119 1.00 81.44 74 LYS A C 1
ATOM 617 O O . LYS A 1 74 ? -7.145 -12.195 14.779 1.00 81.44 74 LYS A O 1
ATOM 622 N N . ILE A 1 75 ? -5.133 -12.854 14.004 1.00 83.88 75 ILE A N 1
ATOM 623 C CA . ILE A 1 75 ? -5.115 -14.178 14.640 1.00 83.88 75 ILE A CA 1
ATOM 624 C C . ILE A 1 75 ? -5.198 -14.023 16.164 1.00 83.88 75 ILE A C 1
ATOM 626 O O . ILE A 1 75 ? -5.989 -14.711 16.812 1.00 83.88 75 ILE A O 1
ATOM 630 N N . ARG A 1 76 ? -4.475 -13.054 16.747 1.00 79.69 76 ARG A N 1
ATOM 631 C CA . ARG A 1 76 ? -4.558 -12.739 18.186 1.00 79.69 76 ARG A CA 1
ATOM 632 C C . ARG A 1 76 ? -5.961 -12.289 18.610 1.00 79.69 76 ARG A C 1
ATOM 634 O O . ARG A 1 76 ? -6.380 -12.572 19.731 1.00 79.69 76 ARG A O 1
ATOM 641 N N . ARG A 1 77 ? -6.690 -11.590 17.736 1.00 77.44 77 ARG A N 1
ATOM 642 C CA . ARG A 1 77 ? -8.078 -11.146 17.959 1.00 77.44 77 ARG A CA 1
ATOM 643 C C . ARG A 1 77 ? -9.132 -12.196 17.578 1.00 77.44 77 ARG A C 1
ATOM 645 O O . ARG A 1 77 ? -10.312 -11.928 17.784 1.00 77.44 77 ARG A O 1
ATOM 652 N N . ARG A 1 78 ? -8.721 -13.378 17.091 1.00 75.88 78 ARG A N 1
ATOM 653 C CA . ARG A 1 78 ? -9.594 -14.459 16.588 1.00 75.88 78 ARG A CA 1
ATOM 654 C C . ARG A 1 78 ? -10.551 -14.012 15.477 1.00 75.88 78 ARG A C 1
ATOM 656 O O . ARG A 1 78 ? -11.660 -14.526 15.365 1.00 75.88 78 ARG A O 1
ATOM 663 N N . ASP A 1 79 ? -10.126 -13.057 14.659 1.00 74.81 79 ASP A N 1
ATOM 664 C CA . ASP A 1 79 ? -10.866 -12.645 13.469 1.00 74.81 79 ASP A CA 1
ATOM 665 C C . ASP A 1 79 ? -10.230 -13.319 12.241 1.00 74.81 79 ASP A C 1
ATOM 667 O O . ASP A 1 79 ? -9.044 -13.159 11.975 1.00 74.81 79 ASP A O 1
ATOM 671 N N . TYR A 1 80 ? -11.003 -14.098 11.485 1.00 73.62 80 TYR A N 1
ATOM 672 C CA . TYR A 1 80 ? -10.515 -14.839 10.307 1.00 73.62 80 TYR A CA 1
ATOM 673 C C . TYR A 1 80 ? -11.142 -14.350 9.001 1.00 73.62 80 TYR A C 1
ATOM 675 O O . TYR A 1 80 ? -11.084 -15.014 7.971 1.00 73.62 80 TYR A O 1
ATOM 683 N N . SER A 1 81 ? -11.772 -13.180 9.028 1.00 73.75 81 SER A N 1
ATOM 684 C CA . SER A 1 81 ? -12.552 -12.695 7.896 1.00 73.75 81 SER A CA 1
ATOM 685 C C . SER A 1 81 ? -11.692 -12.226 6.717 1.00 73.75 81 SER A C 1
ATOM 687 O O . SER A 1 81 ? -11.156 -11.126 6.731 1.00 73.75 81 SER A O 1
ATOM 689 N N . PHE A 1 82 ? -11.526 -13.038 5.680 1.00 73.06 82 PHE A N 1
ATOM 690 C CA . PHE A 1 82 ? -10.593 -12.705 4.601 1.00 73.06 82 PHE A CA 1
ATOM 691 C C . PHE A 1 82 ? -11.227 -11.872 3.477 1.00 73.06 82 PHE A C 1
ATOM 693 O O . PHE A 1 82 ? -10.768 -10.764 3.226 1.00 73.06 82 PHE A O 1
ATOM 700 N N . LEU A 1 83 ? -12.302 -12.360 2.859 1.00 81.31 83 LEU A N 1
ATOM 701 C CA . LEU A 1 83 ? -13.020 -11.695 1.764 1.00 81.31 83 LEU A CA 1
ATOM 702 C C . LEU A 1 83 ? -14.481 -11.545 2.185 1.00 81.31 83 LEU A C 1
ATOM 704 O O . LEU A 1 83 ? -15.092 -12.518 2.630 1.00 81.31 83 LEU A O 1
ATOM 708 N N . ARG A 1 84 ? -15.032 -10.337 2.093 1.00 80.12 84 ARG A N 1
ATOM 709 C CA . ARG A 1 84 ? -16.399 -10.025 2.534 1.00 80.12 84 ARG A CA 1
ATOM 710 C C . ARG A 1 84 ? -17.232 -9.374 1.439 1.00 80.12 84 ARG A C 1
ATOM 712 O O . ARG A 1 84 ? -18.427 -9.639 1.360 1.00 80.12 84 ARG A O 1
ATOM 719 N N . THR A 1 85 ? -16.630 -8.510 0.629 1.00 86.06 85 THR A N 1
ATOM 720 C CA . THR A 1 85 ? -17.345 -7.698 -0.359 1.00 86.06 85 THR A CA 1
ATOM 721 C C . THR A 1 85 ? -17.175 -8.254 -1.776 1.00 86.06 85 THR A C 1
ATOM 723 O O . THR A 1 85 ? -16.165 -8.900 -2.060 1.00 86.06 85 THR A O 1
ATOM 726 N N . PRO A 1 86 ? -18.116 -7.988 -2.703 1.00 87.56 86 PRO A N 1
ATOM 727 C CA . PRO A 1 86 ? -17.937 -8.322 -4.119 1.00 87.56 86 PRO A CA 1
ATOM 728 C C . PRO A 1 86 ? -16.669 -7.705 -4.728 1.00 87.56 86 PRO A C 1
ATOM 730 O O . PRO A 1 86 ? -16.050 -8.308 -5.602 1.00 87.56 86 PRO A O 1
ATOM 733 N N . LEU A 1 87 ? -16.250 -6.533 -4.234 1.00 88.19 87 LEU A N 1
ATOM 734 C CA . LEU A 1 87 ? -15.007 -5.889 -4.649 1.00 88.19 87 LEU A CA 1
ATOM 735 C C . LEU A 1 87 ? -13.784 -6.728 -4.254 1.00 88.19 87 LEU A C 1
ATOM 737 O O . LEU A 1 87 ? -12.881 -6.888 -5.069 1.00 88.19 87 LEU A O 1
ATOM 741 N N . ASP A 1 88 ? -13.783 -7.341 -3.066 1.00 89.06 88 ASP A N 1
ATOM 742 C CA . ASP A 1 88 ? -12.685 -8.213 -2.625 1.00 89.06 88 ASP A CA 1
ATOM 743 C C . ASP A 1 88 ? -12.487 -9.391 -3.590 1.00 89.06 88 ASP A C 1
ATOM 745 O O . ASP A 1 88 ? -11.357 -9.735 -3.940 1.00 89.06 88 ASP A O 1
ATOM 749 N N . TRP A 1 89 ? -13.591 -9.981 -4.060 1.00 90.44 89 TRP A N 1
ATOM 750 C CA . TRP A 1 89 ? -13.568 -11.057 -5.051 1.00 90.44 89 TRP A CA 1
ATOM 751 C C . TRP A 1 89 ? -13.078 -10.579 -6.418 1.00 90.44 89 TRP A C 1
ATOM 753 O O . TRP A 1 89 ? -12.323 -11.297 -7.068 1.00 90.44 89 TRP A O 1
ATOM 763 N N . ALA A 1 90 ? -13.450 -9.368 -6.841 1.00 93.12 90 ALA A N 1
ATOM 764 C CA . ALA A 1 90 ? -12.975 -8.788 -8.095 1.00 93.12 90 ALA A CA 1
ATOM 765 C C . ALA A 1 90 ? -11.459 -8.526 -8.073 1.00 93.12 90 ALA A C 1
ATOM 767 O O . ALA A 1 90 ? -10.755 -8.891 -9.016 1.00 93.12 90 ALA A O 1
ATOM 768 N N . VAL A 1 91 ? -10.935 -7.957 -6.981 1.00 92.56 91 VAL A N 1
ATOM 769 C CA . VAL A 1 91 ? -9.488 -7.730 -6.826 1.00 92.56 91 VAL A CA 1
ATOM 770 C C . VAL A 1 91 ? -8.741 -9.066 -6.745 1.00 92.56 91 VAL A C 1
ATOM 772 O O . VAL A 1 91 ? -7.680 -9.213 -7.348 1.00 92.56 91 VAL A O 1
ATOM 775 N N . LEU A 1 92 ? -9.296 -10.079 -6.071 1.00 93.31 92 LEU A N 1
ATOM 776 C CA . LEU A 1 92 ? -8.691 -11.412 -6.048 1.00 93.31 92 LEU A CA 1
ATOM 777 C C . LEU A 1 92 ? -8.689 -12.073 -7.434 1.00 93.31 92 LEU A C 1
ATOM 779 O O . LEU A 1 92 ? -7.684 -12.664 -7.827 1.00 93.31 92 LEU A O 1
ATOM 783 N N . ALA A 1 93 ? -9.782 -11.953 -8.191 1.00 94.44 93 ALA A N 1
ATOM 784 C CA . ALA A 1 93 ? -9.867 -12.460 -9.557 1.00 94.44 93 ALA A CA 1
ATOM 785 C C . ALA A 1 93 ? -8.835 -11.789 -10.475 1.00 94.44 93 ALA A C 1
ATOM 787 O O . ALA A 1 93 ? -8.229 -12.462 -11.306 1.00 94.44 93 ALA A O 1
ATOM 788 N N . TYR A 1 94 ? -8.568 -10.495 -10.281 1.00 93.94 94 TYR A N 1
ATOM 789 C CA . TYR A 1 94 ? -7.494 -9.788 -10.978 1.00 93.94 94 TYR A CA 1
ATOM 790 C C . TYR A 1 94 ? -6.115 -10.406 -10.693 1.00 93.94 94 TYR A C 1
ATOM 792 O O . TYR A 1 94 ? -5.363 -10.688 -11.626 1.00 93.94 94 TYR A O 1
ATOM 800 N N . VAL A 1 95 ? -5.799 -10.710 -9.428 1.00 95.06 95 VAL A N 1
ATOM 801 C CA . VAL A 1 95 ? -4.552 -11.420 -9.076 1.00 95.06 95 VAL A CA 1
ATOM 802 C C . VAL A 1 95 ? -4.512 -12.816 -9.689 1.00 95.06 95 VAL A C 1
ATOM 804 O O . VAL A 1 95 ? -3.480 -13.223 -10.220 1.00 95.06 95 VAL A O 1
ATOM 807 N N . ALA A 1 96 ? -5.628 -13.545 -9.649 1.00 94.75 96 ALA A N 1
ATOM 808 C CA . ALA A 1 96 ? -5.727 -14.878 -10.232 1.00 94.75 96 ALA A CA 1
ATOM 809 C C . ALA A 1 96 ? -5.511 -14.854 -11.753 1.00 94.75 96 ALA A C 1
ATOM 811 O O . ALA A 1 96 ? -4.818 -15.719 -12.278 1.00 94.75 96 ALA A O 1
ATOM 812 N N . ALA A 1 97 ? -6.022 -13.844 -12.460 1.00 95.19 97 ALA A N 1
ATOM 813 C CA . ALA A 1 97 ? -5.775 -13.670 -13.889 1.00 95.19 97 ALA A CA 1
ATOM 814 C C . ALA A 1 97 ? -4.279 -13.473 -14.188 1.00 95.19 97 ALA A C 1
ATOM 816 O O . ALA A 1 97 ? -3.742 -14.098 -15.101 1.00 95.19 97 ALA A O 1
ATOM 817 N N . TYR A 1 98 ? -3.578 -12.676 -13.376 1.00 92.62 98 TYR A N 1
ATOM 818 C CA . TYR A 1 98 ? -2.127 -12.512 -13.498 1.00 92.62 98 TYR A CA 1
ATOM 819 C C . TYR A 1 98 ? -1.341 -13.774 -13.127 1.00 92.62 98 TYR A C 1
ATOM 821 O O . TYR A 1 98 ? -0.311 -14.051 -13.736 1.00 92.62 98 TYR A O 1
ATOM 829 N N . LEU A 1 99 ? -1.828 -14.559 -12.165 1.00 93.56 99 LEU A N 1
ATOM 830 C CA . LEU A 1 99 ? -1.253 -15.863 -11.842 1.00 93.56 99 LEU A CA 1
ATOM 831 C C . LEU A 1 99 ? -1.400 -16.831 -13.022 1.00 93.56 99 LEU A C 1
ATOM 833 O O . LEU A 1 99 ? -0.453 -17.531 -13.370 1.00 93.56 99 LEU A O 1
ATOM 837 N N . LEU A 1 100 ? -2.569 -16.842 -13.667 1.00 93.69 100 LEU A N 1
ATOM 838 C CA . LEU A 1 100 ? -2.817 -17.657 -14.854 1.00 93.69 100 LEU A CA 1
ATOM 839 C C . LEU A 1 100 ? -1.957 -17.215 -16.042 1.00 93.69 100 LEU A C 1
ATOM 841 O O . LEU A 1 100 ? -1.487 -18.060 -16.795 1.00 93.69 100 LEU A O 1
ATOM 845 N N . SER A 1 101 ? -1.676 -15.915 -16.158 1.00 90.94 101 SER A N 1
ATOM 846 C CA . SER A 1 101 ? -0.779 -15.367 -17.180 1.00 90.94 101 SER A CA 1
ATOM 847 C C . SER A 1 101 ? 0.666 -15.875 -17.075 1.00 90.94 101 SER A C 1
ATOM 849 O O . SER A 1 101 ? 1.428 -15.679 -18.020 1.00 90.94 101 SER A O 1
ATOM 851 N N . LEU A 1 102 ? 1.069 -16.508 -15.966 1.00 90.94 102 LEU A N 1
ATOM 852 C CA . LEU A 1 102 ? 2.382 -17.155 -15.865 1.00 90.94 102 LEU A CA 1
ATOM 853 C C . LEU A 1 102 ? 2.470 -18.406 -16.747 1.00 90.94 102 LEU A C 1
ATOM 855 O O . LEU A 1 102 ? 3.548 -18.743 -17.240 1.00 90.94 102 LEU A O 1
ATOM 859 N N . PHE A 1 103 ? 1.348 -19.094 -16.963 1.00 90.44 103 PHE A N 1
ATOM 860 C CA . PHE A 1 103 ? 1.299 -20.291 -17.791 1.00 90.44 103 PHE A CA 1
ATOM 861 C C . PHE A 1 103 ? 1.246 -19.884 -19.267 1.00 90.44 103 PHE A C 1
ATOM 863 O O . PHE A 1 103 ? 0.258 -19.330 -19.738 1.00 90.44 103 PHE A O 1
ATOM 870 N N . GLY A 1 104 ? 2.326 -20.154 -20.004 1.00 85.50 104 GLY A N 1
ATOM 871 C CA . GLY A 1 104 ? 2.431 -19.801 -21.426 1.00 85.50 104 GLY A CA 1
ATOM 872 C C . GLY A 1 104 ? 2.987 -18.400 -21.701 1.00 85.50 104 GLY A C 1
ATOM 873 O O . GLY A 1 104 ? 2.879 -17.913 -22.824 1.00 85.50 104 GLY A O 1
ATOM 874 N N . ALA A 1 105 ? 3.599 -17.750 -20.707 1.00 88.56 105 ALA A N 1
ATOM 875 C CA . ALA A 1 105 ? 4.263 -16.468 -20.905 1.00 88.56 105 ALA A CA 1
ATOM 876 C C . ALA A 1 105 ? 5.470 -16.588 -21.854 1.00 88.56 105 ALA A C 1
ATOM 878 O O . ALA A 1 105 ? 6.407 -17.339 -21.587 1.00 88.56 105 ALA A O 1
ATOM 879 N N . VAL A 1 106 ? 5.481 -15.776 -22.918 1.00 85.50 106 VAL A N 1
ATOM 880 C CA . VAL A 1 106 ? 6.625 -15.640 -23.844 1.00 85.50 106 VAL A CA 1
ATOM 881 C C . VAL A 1 106 ? 7.856 -15.089 -23.114 1.00 85.50 106 VAL A C 1
ATOM 883 O O . VAL A 1 106 ? 8.982 -15.523 -23.353 1.00 85.50 106 VAL A O 1
ATOM 886 N N . HIS A 1 107 ? 7.628 -14.171 -22.170 1.00 87.69 107 HIS A N 1
ATOM 887 C CA . HIS A 1 107 ? 8.645 -13.595 -21.297 1.00 87.69 107 HIS A CA 1
ATOM 888 C C . HIS A 1 107 ? 8.303 -13.902 -19.830 1.00 87.69 107 HIS A C 1
ATOM 890 O O . HIS A 1 107 ? 7.610 -13.118 -19.176 1.00 87.69 107 HIS A O 1
ATOM 896 N N . PRO A 1 108 ? 8.767 -15.041 -19.279 1.00 84.19 108 PRO A N 1
ATOM 897 C CA . PRO A 1 108 ? 8.369 -15.491 -17.943 1.00 84.19 108 PRO A CA 1
ATOM 898 C C . PRO A 1 108 ? 8.771 -14.513 -16.831 1.00 84.19 108 PRO A C 1
ATOM 900 O O . PRO A 1 108 ? 8.051 -14.380 -15.845 1.00 84.19 108 PRO A O 1
ATOM 903 N N . GLY A 1 109 ? 9.881 -13.785 -17.003 1.00 84.25 109 GLY A N 1
ATOM 904 C CA . GLY A 1 109 ? 10.301 -12.745 -16.062 1.00 84.25 109 GLY A CA 1
ATOM 905 C C . GLY A 1 109 ? 9.281 -11.611 -15.961 1.00 84.25 109 GLY A C 1
ATOM 906 O O . GLY A 1 109 ? 8.828 -11.285 -14.868 1.00 84.25 109 GLY A O 1
ATOM 907 N N . GLU A 1 110 ? 8.861 -11.046 -17.094 1.00 83.88 110 GLU A N 1
ATOM 908 C CA . GLU A 1 110 ? 7.886 -9.948 -17.122 1.00 83.88 110 GLU A CA 1
ATOM 909 C C . GLU A 1 110 ? 6.519 -10.374 -16.582 1.00 83.88 110 GLU A C 1
ATOM 911 O O . GLU A 1 110 ? 5.896 -9.633 -15.818 1.00 83.88 110 GLU A O 1
ATOM 916 N N . ALA A 1 111 ? 6.081 -11.593 -16.909 1.00 87.81 111 ALA A N 1
ATOM 917 C CA . ALA A 1 111 ? 4.845 -12.151 -16.374 1.00 87.81 111 ALA A CA 1
ATOM 918 C C . ALA A 1 111 ? 4.912 -12.310 -14.845 1.00 87.81 111 ALA A C 1
ATOM 920 O O . ALA A 1 111 ? 3.974 -11.923 -14.144 1.00 87.81 111 ALA A O 1
ATOM 921 N N . LEU A 1 112 ? 6.042 -12.792 -14.310 1.00 88.19 112 LEU A N 1
ATOM 922 C CA . LEU A 1 112 ? 6.268 -12.881 -12.867 1.00 88.19 112 LEU A CA 1
ATOM 923 C C . LEU A 1 112 ? 6.228 -11.502 -12.200 1.00 88.19 112 LEU A C 1
ATOM 925 O O . LEU A 1 112 ? 5.560 -11.343 -11.180 1.00 88.19 112 LEU A O 1
ATOM 929 N N . TYR A 1 113 ? 6.878 -10.490 -12.780 1.00 85.38 113 TYR A N 1
ATOM 930 C CA . TYR A 1 113 ? 6.814 -9.118 -12.265 1.00 85.38 113 TYR A CA 1
ATOM 931 C C . TYR A 1 113 ? 5.393 -8.545 -12.297 1.00 85.38 113 TYR A C 1
ATOM 933 O O . TYR A 1 113 ? 4.981 -7.872 -11.349 1.00 85.38 113 TYR A O 1
ATOM 941 N N . GLY A 1 114 ? 4.626 -8.832 -13.351 1.00 86.69 114 GLY A N 1
ATOM 942 C CA . GLY A 1 114 ? 3.212 -8.476 -13.443 1.00 86.69 114 GLY A CA 1
ATOM 943 C C . GLY A 1 114 ? 2.378 -9.125 -12.337 1.00 86.69 114 GLY A C 1
ATOM 944 O O . GLY A 1 114 ? 1.599 -8.443 -11.670 1.00 86.69 114 GLY A O 1
ATOM 945 N N . PHE A 1 115 ? 2.586 -10.419 -12.090 1.00 90.56 115 PHE A N 1
ATOM 946 C CA . PHE A 1 115 ? 1.922 -11.141 -11.009 1.00 90.56 115 PHE A CA 1
ATOM 947 C C . PHE A 1 115 ? 2.284 -10.595 -9.629 1.00 90.56 115 PHE A C 1
ATOM 949 O O . PHE A 1 115 ? 1.388 -10.324 -8.831 1.00 90.56 115 PHE A O 1
ATOM 956 N N . LEU A 1 116 ? 3.572 -10.374 -9.359 1.00 88.56 116 LEU A N 1
ATOM 957 C CA . LEU A 1 116 ? 4.037 -9.810 -8.092 1.00 88.56 116 LEU A CA 1
ATOM 958 C C . LEU A 1 116 ? 3.407 -8.435 -7.840 1.00 88.56 116 LEU A C 1
ATOM 960 O O . LEU A 1 116 ? 2.846 -8.199 -6.771 1.00 88.56 116 LEU A O 1
ATOM 964 N N . ARG A 1 117 ? 3.378 -7.574 -8.862 1.00 87.00 117 ARG A N 1
ATOM 965 C CA . ARG A 1 117 ? 2.655 -6.298 -8.831 1.00 87.00 117 ARG A CA 1
ATOM 966 C C . ARG A 1 117 ? 1.186 -6.487 -8.455 1.00 87.00 117 ARG A C 1
ATOM 968 O O . ARG A 1 117 ? 0.721 -5.847 -7.516 1.00 87.00 117 A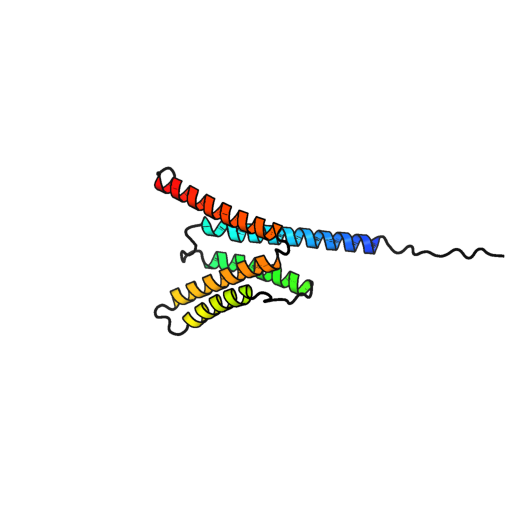RG A O 1
ATOM 975 N N . ALA A 1 118 ? 0.456 -7.336 -9.178 1.00 90.06 118 ALA A N 1
ATOM 976 C CA . ALA A 1 118 ? -0.967 -7.551 -8.925 1.00 90.06 118 ALA A CA 1
ATOM 977 C C . ALA A 1 118 ? -1.207 -8.057 -7.492 1.00 90.06 118 ALA A C 1
ATOM 979 O O . ALA A 1 118 ? -2.082 -7.551 -6.788 1.00 90.06 118 ALA A O 1
ATOM 980 N N . LEU A 1 119 ? -0.374 -8.993 -7.032 1.00 91.06 119 LEU A N 1
ATOM 981 C CA . LEU A 1 119 ? -0.399 -9.519 -5.673 1.00 91.06 119 LEU A CA 1
ATOM 982 C C . LEU A 1 119 ? -0.153 -8.422 -4.627 1.00 91.06 119 LEU A C 1
ATOM 984 O O . LEU A 1 119 ? -0.859 -8.364 -3.622 1.00 91.06 119 LEU A O 1
ATOM 988 N N . ASN A 1 120 ? 0.812 -7.533 -4.863 1.00 88.75 120 ASN A N 1
ATOM 989 C CA . ASN A 1 120 ? 1.105 -6.419 -3.968 1.00 88.75 120 ASN A CA 1
ATOM 990 C C . ASN A 1 120 ? -0.070 -5.434 -3.877 1.00 88.75 120 ASN A C 1
ATOM 992 O O . ASN A 1 120 ? -0.462 -5.062 -2.771 1.00 88.75 120 ASN A O 1
ATOM 996 N N . LEU A 1 121 ? -0.693 -5.087 -5.012 1.00 88.19 121 LEU A N 1
ATOM 997 C CA . LEU A 1 121 ? -1.905 -4.261 -5.021 1.00 88.19 121 LEU A CA 1
ATOM 998 C C . LEU A 1 121 ? -3.026 -4.899 -4.196 1.00 88.19 121 LEU A C 1
ATOM 1000 O O . LEU A 1 121 ? -3.662 -4.211 -3.399 1.00 88.19 121 LEU A O 1
ATOM 1004 N N . PHE A 1 122 ? -3.242 -6.209 -4.340 1.00 91.19 122 PHE A N 1
ATOM 1005 C CA . PHE A 1 122 ? -4.213 -6.928 -3.519 1.00 91.19 122 PHE A CA 1
ATOM 1006 C C . PHE A 1 122 ? -3.859 -6.881 -2.032 1.00 91.19 122 PHE A C 1
ATOM 1008 O O . PHE A 1 122 ? -4.742 -6.634 -1.216 1.00 91.19 122 PHE A O 1
ATOM 1015 N N . MET A 1 123 ? -2.587 -7.064 -1.662 1.00 90.88 123 MET A N 1
ATOM 1016 C CA . MET A 1 123 ? -2.155 -6.959 -0.265 1.00 90.88 123 MET A CA 1
ATOM 1017 C C . MET A 1 123 ? -2.448 -5.570 0.304 1.00 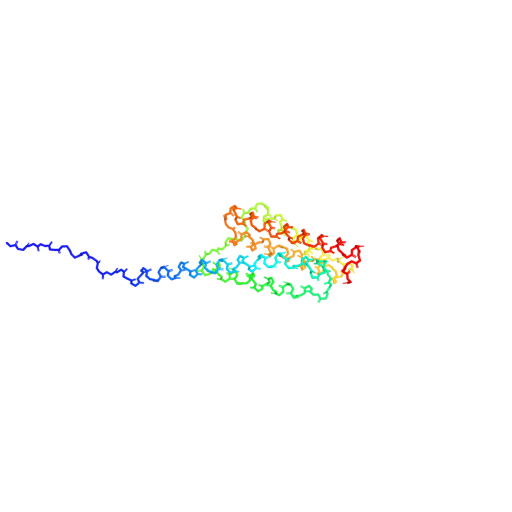90.88 123 MET A C 1
ATOM 1019 O O . MET A 1 123 ? -3.036 -5.477 1.377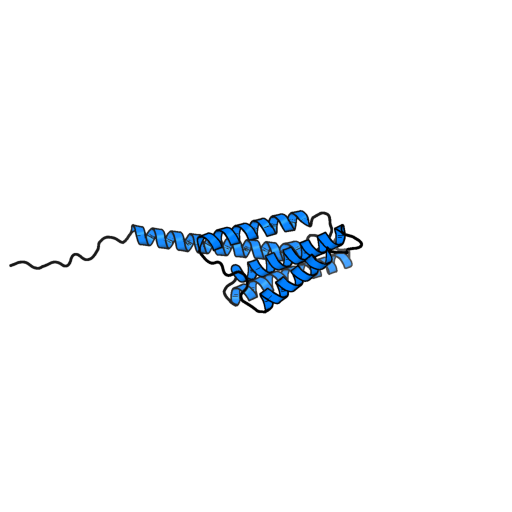 1.00 90.88 123 MET A O 1
ATOM 1023 N N . VAL A 1 124 ? -2.089 -4.496 -0.405 1.00 90.50 124 VAL A N 1
ATOM 1024 C CA . VAL A 1 124 ? -2.350 -3.116 0.040 1.00 90.50 124 VAL A CA 1
ATOM 1025 C C . VAL A 1 124 ? -3.847 -2.855 0.162 1.00 90.50 124 VAL A C 1
ATOM 1027 O O . VAL A 1 124 ? -4.292 -2.412 1.220 1.00 90.50 124 VAL A O 1
ATOM 1030 N N . TYR A 1 125 ? -4.626 -3.190 -0.871 1.00 91.19 125 TYR A N 1
ATOM 1031 C CA . TYR A 1 125 ? -6.087 -3.103 -0.845 1.00 91.19 125 TYR A CA 1
ATOM 1032 C C . TYR A 1 125 ? -6.657 -3.819 0.380 1.00 91.19 125 TYR A C 1
ATOM 1034 O O . TYR A 1 125 ? -7.380 -3.230 1.184 1.00 91.19 125 TYR A O 1
ATOM 1042 N N . TRP A 1 126 ? -6.272 -5.081 0.565 1.00 90.31 126 TRP A N 1
ATOM 1043 C CA . TRP A 1 126 ? -6.761 -5.895 1.660 1.00 90.31 126 TRP A CA 1
ATOM 1044 C C . TRP A 1 126 ? -6.388 -5.281 3.009 1.00 90.31 126 TRP A C 1
ATOM 1046 O O . TRP A 1 126 ? -7.258 -5.136 3.862 1.00 90.31 126 TRP A O 1
ATOM 1056 N N . MET A 1 127 ? -5.147 -4.821 3.198 1.00 90.56 127 MET A N 1
ATOM 1057 C CA . MET A 1 127 ? -4.728 -4.143 4.430 1.00 90.56 127 MET A CA 1
ATOM 1058 C C . MET A 1 127 ? -5.578 -2.905 4.735 1.00 90.56 127 MET A C 1
ATOM 1060 O O . MET A 1 127 ? -5.967 -2.728 5.889 1.00 90.56 127 MET A O 1
ATOM 1064 N N . VAL A 1 128 ? -5.938 -2.098 3.727 1.00 89.81 128 VAL A N 1
ATOM 1065 C CA . VAL A 1 128 ? -6.868 -0.967 3.907 1.00 89.81 128 VAL A CA 1
ATOM 1066 C C . VAL A 1 128 ? -8.206 -1.469 4.441 1.00 89.81 128 VAL A C 1
ATOM 1068 O O . VAL A 1 128 ? -8.658 -0.965 5.466 1.00 89.81 128 VAL A O 1
ATOM 1071 N N . THR A 1 129 ? -8.788 -2.511 3.836 1.00 87.62 129 THR A N 1
ATOM 1072 C CA . THR A 1 129 ? -10.081 -3.061 4.296 1.00 87.62 129 THR A CA 1
ATOM 1073 C C . THR A 1 129 ? -10.052 -3.605 5.728 1.00 87.62 129 THR A C 1
ATOM 1075 O O . THR A 1 129 ? -11.085 -3.654 6.396 1.00 87.62 129 THR A O 1
ATOM 1078 N N . GLN A 1 130 ? -8.879 -4.025 6.216 1.00 85.38 130 GLN A N 1
ATOM 1079 C CA . GLN A 1 130 ? -8.720 -4.552 7.572 1.00 85.38 130 GLN A CA 1
ATOM 1080 C C . GLN A 1 130 ? -8.471 -3.458 8.615 1.00 85.38 130 GLN A C 1
ATOM 1082 O O . GLN A 1 130 ? -9.024 -3.520 9.718 1.00 85.38 130 GLN A O 1
ATOM 1087 N N . VAL A 1 131 ? -7.617 -2.485 8.285 1.00 85.38 131 VAL A N 1
ATOM 1088 C CA . VAL A 1 131 ? -7.193 -1.414 9.200 1.00 85.38 131 VAL A CA 1
ATOM 1089 C C . VAL A 1 131 ? -8.257 -0.323 9.294 1.00 85.38 131 VAL A C 1
ATOM 1091 O O . VAL A 1 131 ? -8.492 0.216 10.376 1.00 85.38 131 VAL A O 1
ATOM 1094 N N . VAL A 1 132 ? -8.929 -0.023 8.183 1.00 86.19 132 VAL A N 1
ATOM 1095 C CA . VAL A 1 132 ? -9.935 1.031 8.091 1.00 86.19 132 VAL A CA 1
ATOM 1096 C C . VAL A 1 132 ? -11.332 0.436 8.219 1.00 86.19 132 VAL A C 1
ATOM 1098 O O . VAL A 1 132 ? -11.779 -0.345 7.380 1.00 86.19 132 VAL A O 1
ATOM 1101 N N . LYS A 1 133 ? -12.042 0.819 9.284 1.00 82.44 133 LYS A N 1
ATOM 1102 C CA . LYS A 1 133 ? -13.397 0.315 9.575 1.00 82.44 133 LYS A CA 1
ATOM 1103 C C . LYS A 1 133 ? -14.483 1.375 9.437 1.00 82.44 133 LYS A C 1
ATOM 1105 O O . LYS A 1 133 ? -15.660 1.035 9.387 1.00 82.44 133 LYS A O 1
ATOM 1110 N N . ASP A 1 134 ? -14.089 2.638 9.388 1.00 86.62 134 ASP A N 1
ATOM 1111 C CA . ASP A 1 134 ? -14.950 3.808 9.358 1.00 86.62 134 ASP A CA 1
ATOM 1112 C C . ASP A 1 134 ? -14.791 4.583 8.047 1.00 86.62 134 ASP A C 1
ATOM 1114 O O . ASP A 1 134 ? -13.726 4.603 7.431 1.00 86.62 134 ASP A O 1
ATOM 1118 N N . TYR A 1 135 ? -15.864 5.257 7.635 1.00 86.19 135 TYR A N 1
ATOM 1119 C CA . TYR A 1 135 ? -15.885 6.047 6.404 1.00 86.19 135 TYR A CA 1
ATOM 1120 C C . TYR A 1 135 ? -14.819 7.157 6.403 1.00 86.19 135 TYR A C 1
ATOM 1122 O O . TYR A 1 135 ? -14.143 7.363 5.398 1.00 86.19 135 TYR A O 1
ATOM 1130 N N . GLN A 1 136 ? -14.607 7.818 7.547 1.00 86.88 136 GLN A N 1
ATOM 1131 C CA . GLN A 1 136 ? -13.608 8.885 7.680 1.00 86.88 136 GLN A CA 1
ATOM 1132 C C . GLN A 1 136 ? -12.180 8.367 7.474 1.00 86.88 136 GLN A C 1
ATOM 1134 O O . GLN A 1 136 ? -11.344 9.053 6.890 1.00 86.88 136 GLN A O 1
ATOM 1139 N N . GLY A 1 137 ? -11.877 7.153 7.931 1.00 86.88 137 GLY A N 1
ATOM 1140 C CA . GLY A 1 137 ? -10.594 6.517 7.662 1.00 86.88 137 GLY A CA 1
ATOM 1141 C C . GLY A 1 137 ? -10.372 6.236 6.170 1.00 86.88 137 GLY A C 1
ATOM 1142 O O . GLY A 1 137 ? -9.261 6.453 5.683 1.00 86.88 137 GLY A O 1
ATOM 1143 N N . TYR A 1 138 ? -11.411 5.831 5.426 1.00 88.19 138 TYR A N 1
ATOM 1144 C CA . TYR A 1 138 ? -11.306 5.630 3.972 1.00 88.19 138 TYR A CA 1
ATOM 1145 C C . TYR A 1 138 ? -11.080 6.958 3.255 1.00 88.19 138 TYR A C 1
ATOM 1147 O O . TYR A 1 138 ? -10.224 7.040 2.375 1.00 88.19 138 TYR A O 1
ATOM 1155 N N . GLU A 1 139 ? -11.782 8.010 3.679 1.00 91.69 139 GLU A N 1
ATOM 1156 C CA . GLU A 1 139 ? -11.591 9.367 3.169 1.00 91.69 139 GLU A CA 1
ATOM 1157 C C . GLU A 1 139 ? -10.150 9.852 3.383 1.00 91.69 139 GLU A C 1
ATOM 1159 O O . GLU A 1 139 ? -9.529 10.364 2.455 1.00 91.69 139 GLU A O 1
ATOM 1164 N N . LYS A 1 140 ? -9.563 9.609 4.563 1.00 91.69 140 LYS A N 1
ATOM 1165 C CA . LYS A 1 140 ? -8.159 9.952 4.843 1.00 91.69 140 LYS A CA 1
ATOM 1166 C C . LYS A 1 140 ? -7.174 9.184 3.965 1.00 91.69 140 LYS A C 1
ATOM 1168 O O . LYS A 1 140 ? -6.229 9.782 3.460 1.00 91.69 140 LYS A O 1
ATOM 1173 N N . ILE A 1 141 ? -7.371 7.879 3.765 1.00 91.31 141 ILE A N 1
ATOM 1174 C CA . ILE A 1 141 ? -6.517 7.092 2.858 1.00 91.31 141 ILE A CA 1
ATOM 1175 C C . ILE A 1 141 ? -6.628 7.614 1.423 1.00 91.31 141 ILE A C 1
ATOM 1177 O O . ILE A 1 141 ? -5.614 7.758 0.741 1.00 91.31 141 ILE A O 1
ATOM 1181 N N . LEU A 1 142 ? -7.839 7.960 0.981 1.00 90.62 142 LEU A N 1
ATOM 1182 C CA . LEU A 1 142 ? -8.058 8.547 -0.336 1.00 90.62 142 LEU A CA 1
ATOM 1183 C C . LEU A 1 142 ? -7.378 9.916 -0.467 1.00 90.62 142 LEU A C 1
ATOM 1185 O O . LEU A 1 142 ? -6.738 10.180 -1.479 1.00 90.62 142 LEU A O 1
ATOM 1189 N N . GLN A 1 143 ? -7.446 10.763 0.562 1.00 92.25 143 GLN A N 1
ATOM 1190 C CA . GLN A 1 143 ? -6.726 12.038 0.603 1.00 92.25 143 GLN A CA 1
ATOM 1191 C C . GLN A 1 143 ? -5.208 11.840 0.530 1.00 92.25 143 GLN A C 1
ATOM 1193 O O . GLN A 1 143 ? -4.546 12.571 -0.197 1.00 92.25 143 GLN A O 1
ATOM 1198 N N . VAL A 1 144 ? -4.652 10.842 1.226 1.00 91.81 144 VAL A N 1
ATOM 1199 C CA . VAL A 1 144 ? -3.221 10.497 1.136 1.00 91.81 144 VAL A CA 1
ATOM 1200 C C . VAL A 1 144 ? -2.849 10.068 -0.285 1.00 91.81 144 VAL A C 1
ATOM 1202 O O . VAL A 1 144 ? -1.832 10.517 -0.812 1.00 91.81 144 VAL A O 1
ATOM 1205 N N . LEU A 1 145 ? -3.686 9.246 -0.925 1.00 91.12 145 LEU A N 1
ATOM 1206 C CA . LEU A 1 145 ? -3.492 8.824 -2.312 1.00 91.12 145 LEU A CA 1
ATOM 1207 C C . LEU A 1 145 ? -3.536 10.020 -3.278 1.00 91.12 145 LEU A C 1
ATOM 1209 O O . LEU A 1 145 ? -2.649 10.166 -4.118 1.00 91.12 145 LEU A O 1
ATOM 1213 N N . LEU A 1 146 ? -4.530 10.902 -3.129 1.00 92.31 146 LEU A N 1
ATOM 1214 C CA . LEU A 1 146 ? -4.668 12.122 -3.931 1.00 92.31 146 LEU A CA 1
ATOM 1215 C C . LEU A 1 146 ? -3.496 13.084 -3.711 1.00 92.31 146 LEU A C 1
ATOM 1217 O O . LEU A 1 146 ? -2.968 13.623 -4.679 1.00 92.31 146 LEU A O 1
ATOM 1221 N N . ALA A 1 147 ? -3.055 13.272 -2.466 1.00 91.75 147 ALA A N 1
ATOM 1222 C CA . ALA A 1 147 ? -1.918 14.123 -2.128 1.00 91.75 147 ALA A CA 1
ATOM 1223 C C . ALA A 1 147 ? -0.608 13.586 -2.719 1.00 91.75 147 ALA A C 1
ATOM 1225 O O . ALA A 1 147 ? 0.183 14.363 -3.251 1.00 91.75 147 ALA A O 1
ATOM 1226 N N . SER A 1 148 ? -0.401 12.265 -2.679 1.00 89.75 148 SER A N 1
ATOM 1227 C CA . SER A 1 148 ? 0.745 11.615 -3.323 1.00 89.75 148 SER A CA 1
ATOM 1228 C C . SER A 1 148 ? 0.729 11.843 -4.838 1.00 89.75 148 SER A C 1
ATOM 1230 O O . SER A 1 148 ? 1.707 12.326 -5.407 1.00 89.75 148 SER A O 1
ATOM 1232 N N . GLY A 1 149 ? -0.415 11.599 -5.488 1.00 88.31 149 GLY A N 1
ATOM 1233 C CA . GLY A 1 149 ? -0.582 11.842 -6.923 1.00 88.31 149 GLY A CA 1
ATOM 1234 C C . GLY A 1 149 ? -0.365 13.308 -7.310 1.00 88.31 149 GLY A C 1
ATOM 1235 O O . GLY A 1 149 ? 0.354 13.595 -8.266 1.00 88.31 149 GLY A O 1
ATOM 1236 N N . ALA A 1 150 ? -0.921 14.243 -6.537 1.00 92.44 150 ALA A N 1
ATOM 1237 C CA . ALA A 1 150 ? -0.730 15.677 -6.739 1.00 92.44 150 ALA A CA 1
ATOM 1238 C C . ALA A 1 150 ? 0.739 16.091 -6.571 1.00 92.44 150 ALA A C 1
ATOM 1240 O O . ALA A 1 150 ? 1.251 16.877 -7.366 1.00 92.44 150 ALA A O 1
ATOM 1241 N N . GLY A 1 151 ? 1.440 15.539 -5.578 1.00 89.81 151 GLY A N 1
ATOM 1242 C CA . GLY A 1 151 ? 2.859 15.808 -5.375 1.00 89.81 151 GLY A CA 1
ATOM 1243 C C . GLY A 1 151 ? 3.729 15.267 -6.510 1.00 89.81 151 GLY A C 1
ATOM 1244 O O . GLY A 1 151 ? 4.619 15.974 -6.977 1.00 89.81 151 GLY A O 1
ATOM 1245 N N . VAL A 1 152 ? 3.443 14.065 -7.016 1.00 87.69 152 VAL A N 1
ATOM 1246 C CA . VAL A 1 152 ? 4.130 13.526 -8.201 1.00 87.69 152 VAL A CA 1
ATOM 1247 C C . VAL A 1 152 ? 3.852 14.372 -9.442 1.00 87.69 152 VAL A C 1
ATOM 1249 O O . VAL A 1 152 ? 4.781 14.669 -10.190 1.00 87.69 152 VAL A O 1
ATOM 1252 N N . ALA A 1 153 ? 2.610 14.819 -9.645 1.00 89.31 153 ALA A N 1
ATOM 1253 C CA . ALA A 1 153 ? 2.265 15.716 -10.746 1.00 89.31 153 ALA A CA 1
ATOM 1254 C C . ALA A 1 153 ? 3.015 17.055 -10.648 1.00 89.31 153 ALA A C 1
ATOM 1256 O O . ALA A 1 153 ? 3.572 17.520 -11.641 1.00 89.31 153 ALA A O 1
ATOM 1257 N N . ALA A 1 154 ? 3.097 17.641 -9.450 1.00 90.06 154 ALA A N 1
ATOM 1258 C CA . ALA A 1 154 ? 3.857 18.863 -9.208 1.00 90.06 154 ALA A CA 1
ATOM 1259 C C . ALA A 1 154 ? 5.352 18.678 -9.518 1.00 90.06 154 ALA A C 1
ATOM 1261 O O . ALA A 1 154 ? 5.934 19.506 -10.216 1.00 90.06 154 ALA A O 1
ATOM 1262 N N . ILE A 1 155 ? 5.961 17.571 -9.076 1.00 86.81 155 ILE A N 1
ATOM 1263 C CA . ILE A 1 155 ? 7.353 17.229 -9.414 1.00 86.81 155 ILE A CA 1
ATOM 1264 C C . ILE A 1 155 ? 7.521 17.070 -10.929 1.00 86.81 155 ILE A C 1
ATOM 1266 O O . ILE A 1 155 ? 8.480 17.592 -11.488 1.00 86.81 155 ILE A O 1
ATOM 1270 N N . GLY A 1 156 ? 6.582 16.405 -11.608 1.00 85.44 156 GLY A N 1
ATOM 1271 C CA . GLY A 1 156 ? 6.603 16.247 -13.064 1.00 85.44 156 GLY A CA 1
ATOM 1272 C C . GLY A 1 156 ? 6.577 17.585 -13.810 1.00 85.44 156 GLY A C 1
ATOM 1273 O O . GLY A 1 156 ? 7.355 17.784 -14.740 1.00 85.44 156 GLY A O 1
ATOM 1274 N N . ILE A 1 157 ? 5.743 18.531 -13.366 1.00 88.31 157 ILE A N 1
ATOM 1275 C CA . ILE A 1 157 ? 5.692 19.895 -13.919 1.00 88.31 157 ILE A CA 1
ATOM 1276 C C . ILE A 1 157 ? 7.009 20.643 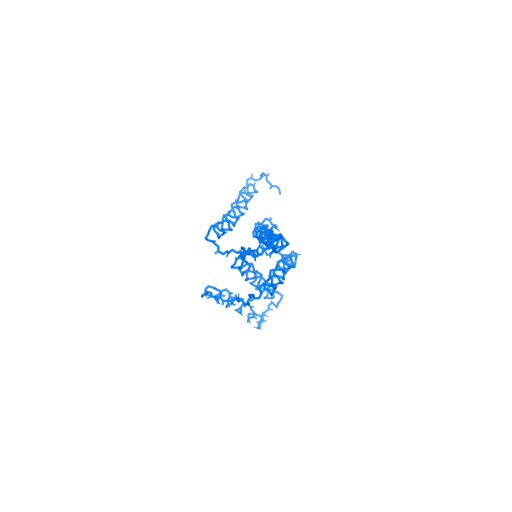-13.647 1.00 88.31 157 ILE A C 1
ATOM 1278 O O . ILE A 1 157 ? 7.566 21.271 -14.548 1.00 88.31 157 ILE A O 1
ATOM 1282 N N . LEU A 1 158 ? 7.550 20.558 -12.428 1.00 86.56 158 LEU A N 1
ATOM 1283 C CA . LEU A 1 158 ? 8.826 21.193 -12.068 1.00 86.56 158 LEU A CA 1
ATOM 1284 C C . LEU A 1 158 ? 10.013 20.630 -12.868 1.00 86.56 158 LEU A C 1
ATOM 1286 O O . LEU A 1 158 ? 10.891 21.384 -13.285 1.00 86.56 158 LEU A O 1
ATOM 1290 N N . ALA A 1 159 ? 10.026 19.322 -13.125 1.00 84.56 159 ALA A N 1
ATOM 1291 C CA . ALA A 1 159 ? 11.022 18.680 -13.977 1.00 84.56 159 ALA A CA 1
ATOM 1292 C C . ALA A 1 159 ? 10.885 19.121 -15.442 1.00 84.56 159 ALA A C 1
ATOM 1294 O O . ALA A 1 159 ? 11.877 19.494 -16.065 1.00 84.56 159 ALA A O 1
ATOM 1295 N N . ALA A 1 160 ? 9.660 19.170 -15.979 1.00 84.69 160 ALA A N 1
ATOM 1296 C CA . ALA A 1 160 ? 9.407 19.619 -17.351 1.00 84.69 160 ALA A CA 1
ATOM 1297 C C . ALA A 1 160 ? 9.782 21.095 -17.583 1.00 84.69 160 ALA A C 1
ATOM 1299 O O . ALA A 1 160 ? 10.211 21.462 -18.674 1.00 84.69 160 ALA A O 1
ATOM 1300 N N . THR A 1 161 ? 9.651 21.939 -16.556 1.00 88.00 161 THR A N 1
ATOM 1301 C CA . THR A 1 161 ? 10.038 23.363 -16.601 1.00 88.00 161 THR A CA 1
ATOM 1302 C C . THR A 1 161 ? 11.533 23.607 -16.356 1.00 88.00 161 THR A C 1
ATOM 1304 O O . THR A 1 161 ? 11.977 24.751 -16.417 1.00 88.00 161 THR A O 1
ATOM 1307 N N . GLY A 1 162 ? 12.328 22.559 -16.111 1.00 75.94 162 GLY A N 1
ATOM 1308 C CA . GLY A 1 162 ? 13.783 22.653 -15.951 1.00 75.94 162 GLY A CA 1
ATOM 1309 C C . GLY A 1 162 ? 14.262 23.117 -14.570 1.00 75.94 162 GLY A C 1
ATOM 1310 O O . GLY A 1 162 ? 15.459 23.330 -14.386 1.00 75.94 162 GLY A O 1
ATOM 1311 N N . TYR A 1 163 ? 13.364 23.242 -13.586 1.00 68.12 163 TYR A N 1
ATOM 1312 C CA . TYR A 1 163 ? 13.710 23.603 -12.203 1.00 68.12 163 TYR A CA 1
ATOM 1313 C C . TYR A 1 163 ? 14.198 22.411 -11.356 1.00 68.12 163 TYR A C 1
ATOM 1315 O O . TYR A 1 163 ? 14.714 22.607 -10.257 1.00 68.12 163 TYR A O 1
ATOM 1323 N N . SER A 1 164 ? 14.068 21.181 -11.860 1.00 52.97 164 SER A N 1
ATOM 1324 C CA . SER A 1 164 ? 14.512 19.936 -11.221 1.00 52.97 164 SER A CA 1
ATOM 1325 C C . SER A 1 164 ? 15.357 19.139 -12.216 1.00 52.97 164 SER A C 1
ATOM 1327 O O . SER A 1 164 ? 14.853 18.798 -13.284 1.00 52.97 164 SER A O 1
ATOM 1329 N N . LYS A 1 165 ? 16.623 18.852 -11.880 1.00 50.62 165 LYS A N 1
ATOM 1330 C CA . LYS A 1 165 ? 17.449 17.869 -12.606 1.00 50.62 165 LYS A CA 1
ATOM 1331 C C . LYS A 1 165 ? 17.119 16.444 -12.180 1.00 50.62 165 LYS A C 1
ATOM 1333 O O . LYS A 1 165 ? 16.791 16.260 -10.987 1.00 50.62 165 LYS A O 1
#

pLDDT: mean 79.71, std 14.25, range [40.28, 95.19]

Radius of gyration: 23.46 Å; chains: 1; bounding box: 47×44×91 Å

Sequence (165 aa):
MAQKKKNVHKKKPAVAIEETKKTNINKWLTLALFIALAVLIFYPPYVRGLFFNENIFIYHILTALVFIFIWVEKIRRRDYSFLRTPLDWAVLAYVAAYLLSLFGAVHPGEALYGFLRALNLFMVYWMVTQVVKDYQGYEKILQVLLASGAGVAAIGILAATGYSK

Secondary structure (DSSP, 8-state):
------------SHHHHHHHHHHHHHHHHHHHHHHHHHHHHHSGGGTTTTT-TTTHHHHHHHHHHHHHHHHHHHHHTT------SHHHHHHHHHHHHHHHTTTT-SSHHHHHHHHHHHHHHHHHHHHHHHH--SHHHHHHHHHHHHHHHHHHHHHHHHHHTTS--